Protein AF-A0A847V1L9-F1 (afdb_monomer)

Structure (mmCIF, N/CA/C/O backbone):
data_AF-A0A847V1L9-F1
#
_entry.id   AF-A0A847V1L9-F1
#
loop_
_atom_site.group_PDB
_atom_site.id
_atom_site.type_symbol
_atom_site.label_atom_id
_atom_site.label_alt_i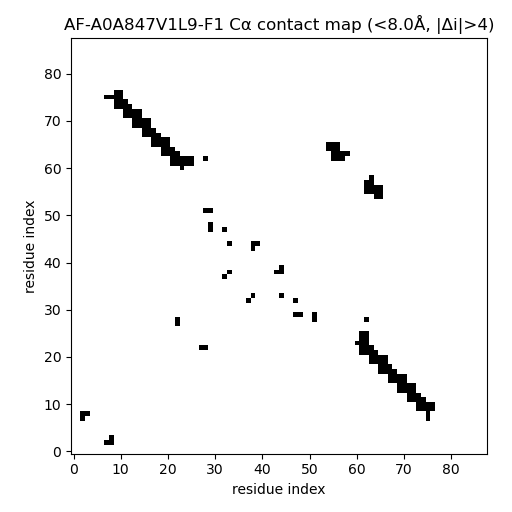d
_atom_site.label_comp_id
_atom_site.label_asym_id
_atom_site.label_entity_id
_atom_site.label_seq_id
_atom_site.pdbx_PDB_ins_code
_atom_site.Cartn_x
_atom_site.Cartn_y
_atom_site.Cartn_z
_atom_site.occupancy
_atom_site.B_iso_or_equiv
_atom_site.auth_seq_id
_atom_site.auth_comp_id
_atom_site.auth_asym_id
_atom_site.auth_atom_id
_atom_site.pdbx_PDB_model_num
ATOM 1 N N . ASN A 1 1 ? 4.859 9.426 -32.541 1.00 73.94 1 ASN A N 1
ATOM 2 C CA . ASN A 1 1 ? 5.937 9.981 -31.688 1.00 73.94 1 ASN A CA 1
ATOM 3 C C . ASN A 1 1 ? 7.161 10.179 -32.579 1.00 73.94 1 ASN A C 1
ATOM 5 O O . ASN A 1 1 ? 7.437 9.280 -33.364 1.00 73.94 1 ASN A O 1
ATOM 9 N N . VAL A 1 2 ? 7.839 11.327 -32.475 1.00 86.75 2 VAL A N 1
ATOM 10 C CA . VAL A 1 2 ? 9.031 11.706 -33.262 1.00 86.75 2 VAL A CA 1
ATOM 11 C C . VAL A 1 2 ? 10.142 10.643 -33.215 1.00 86.75 2 VAL A C 1
ATOM 13 O O . VAL A 1 2 ? 10.711 10.317 -34.252 1.00 86.75 2 VAL A O 1
ATOM 16 N N . LEU A 1 3 ? 10.394 10.022 -32.058 1.00 85.44 3 LEU A N 1
ATOM 17 C CA . LEU A 1 3 ? 11.417 8.971 -31.922 1.00 85.44 3 LEU A CA 1
ATOM 18 C C . LEU A 1 3 ? 11.087 7.729 -32.761 1.00 85.44 3 LEU A C 1
ATOM 20 O O . LEU A 1 3 ? 11.945 7.168 -33.435 1.00 85.44 3 LEU A O 1
ATOM 24 N N . TYR A 1 4 ? 9.808 7.355 -32.784 1.00 84.69 4 TYR A N 1
ATOM 25 C CA . TYR A 1 4 ? 9.320 6.201 -33.535 1.00 84.69 4 TYR A CA 1
ATOM 26 C C . TYR A 1 4 ? 9.433 6.427 -35.049 1.00 84.69 4 TYR A C 1
ATOM 28 O O . TYR A 1 4 ? 9.808 5.517 -35.780 1.00 84.69 4 TYR A O 1
ATOM 36 N N . SER A 1 5 ? 9.171 7.654 -35.526 1.00 90.88 5 SER A N 1
ATOM 37 C CA . SER A 1 5 ? 9.390 8.017 -36.937 1.00 90.88 5 SER A CA 1
ATOM 38 C C . SER A 1 5 ? 10.867 8.059 -37.334 1.00 90.88 5 SER A C 1
ATOM 40 O O . SER A 1 5 ? 11.170 7.948 -38.515 1.00 90.88 5 SER A O 1
ATOM 42 N N . MET A 1 6 ? 11.781 8.187 -36.368 1.00 90.19 6 MET A N 1
ATOM 43 C CA . MET A 1 6 ? 13.229 8.091 -36.586 1.00 90.19 6 MET A CA 1
ATOM 44 C C . MET A 1 6 ? 13.752 6.645 -36.495 1.00 90.19 6 MET A C 1
ATOM 46 O O . MET A 1 6 ? 14.957 6.434 -36.570 1.00 90.19 6 MET A O 1
ATOM 50 N N . GLY A 1 7 ? 12.874 5.648 -36.314 1.00 88.19 7 GLY A N 1
ATOM 51 C CA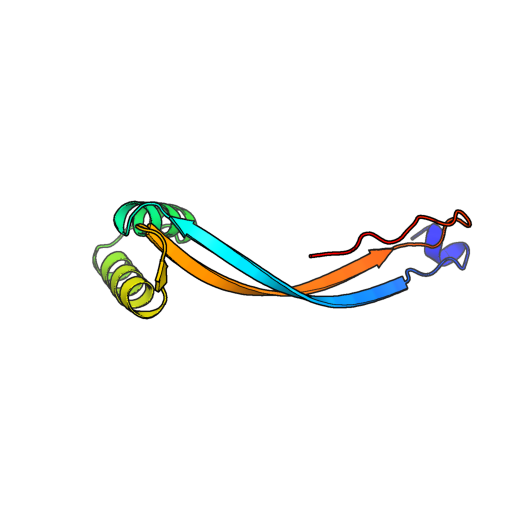 . GLY A 1 7 ? 13.264 4.243 -36.157 1.00 88.19 7 GLY A CA 1
ATOM 52 C C . GLY A 1 7 ? 13.865 3.905 -34.789 1.00 88.19 7 GLY A C 1
ATOM 53 O O . GLY A 1 7 ? 14.470 2.847 -34.636 1.00 88.19 7 GLY A O 1
ATOM 54 N N . ILE A 1 8 ? 13.712 4.784 -33.791 1.00 85.38 8 ILE A N 1
ATOM 55 C CA . ILE A 1 8 ? 14.226 4.572 -32.436 1.00 85.38 8 ILE A CA 1
ATOM 56 C C . ILE A 1 8 ? 13.098 4.026 -31.555 1.00 85.38 8 ILE A C 1
ATOM 58 O O . ILE A 1 8 ? 12.137 4.725 -31.211 1.00 85.38 8 ILE A O 1
ATOM 62 N N . TYR A 1 9 ? 13.227 2.758 -31.175 1.00 89.38 9 TYR A N 1
ATOM 63 C CA . TYR A 1 9 ? 12.234 2.030 -30.390 1.00 89.38 9 TYR A CA 1
ATOM 64 C C . TYR A 1 9 ? 12.660 1.932 -28.921 1.00 89.38 9 TYR A C 1
ATOM 66 O O . TYR A 1 9 ? 13.847 1.754 -28.645 1.00 89.38 9 TYR A O 1
ATOM 74 N N . PRO A 1 10 ? 11.719 2.030 -27.965 1.00 90.50 10 PRO A N 1
ATOM 75 C CA . PRO A 1 10 ? 12.049 1.823 -26.566 1.00 90.50 10 P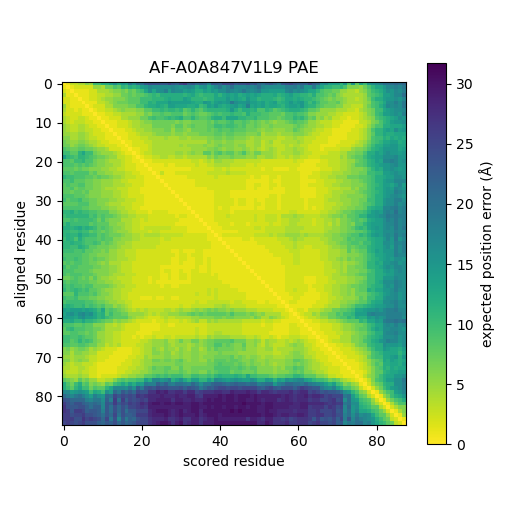RO A CA 1
ATOM 76 C C . PRO A 1 10 ? 12.393 0.359 -26.294 1.00 90.50 10 PRO A C 1
ATOM 78 O O . PRO A 1 10 ? 11.688 -0.552 -26.735 1.00 90.50 10 PRO A O 1
ATOM 81 N N . SER A 1 11 ? 13.403 0.146 -25.461 1.00 93.31 11 SER A N 1
ATOM 82 C CA . SER A 1 11 ? 13.535 -1.098 -24.712 1.00 93.31 11 SER A CA 1
ATOM 83 C C . SER A 1 11 ? 12.505 -1.117 -23.590 1.00 93.31 11 SER A C 1
ATOM 85 O O . SER A 1 11 ? 12.284 -0.109 -22.914 1.00 93.31 11 SER A O 1
ATOM 87 N N . VAL A 1 12 ? 11.870 -2.270 -23.383 1.00 93.06 12 VAL A N 1
ATOM 88 C CA . VAL A 1 12 ? 10.875 -2.460 -22.326 1.00 93.06 12 VAL A CA 1
ATOM 89 C C . VAL A 1 12 ? 11.217 -3.716 -21.545 1.00 93.06 12 VAL A C 1
ATOM 91 O O . VAL A 1 12 ? 11.370 -4.794 -22.115 1.00 93.06 12 VAL A O 1
ATOM 94 N N . ARG A 1 13 ? 11.289 -3.592 -20.220 1.00 95.62 13 ARG A N 1
ATOM 95 C CA . ARG A 1 13 ? 11.415 -4.735 -19.315 1.00 95.62 13 ARG A CA 1
ATOM 96 C C . ARG A 1 13 ? 10.401 -4.631 -18.197 1.00 95.62 13 ARG A C 1
ATOM 98 O O . ARG A 1 13 ? 10.339 -3.624 -17.495 1.00 95.62 13 ARG A O 1
ATOM 105 N N . THR A 1 14 ? 9.652 -5.706 -17.991 1.00 96.38 14 THR A N 1
ATOM 106 C CA . THR A 1 14 ? 8.779 -5.848 -16.827 1.00 96.38 14 THR A CA 1
ATOM 107 C C . THR A 1 14 ? 9.525 -6.498 -15.673 1.00 96.38 14 THR A C 1
ATOM 109 O O . THR A 1 14 ? 10.263 -7.465 -15.869 1.00 96.38 14 THR A O 1
ATOM 112 N N . PHE A 1 15 ? 9.305 -6.005 -14.461 1.00 94.94 15 PHE A N 1
ATOM 113 C CA . PHE A 1 15 ? 9.850 -6.584 -13.238 1.00 94.94 15 PHE A CA 1
ATOM 114 C C . PHE A 1 15 ? 8.855 -6.437 -12.087 1.00 94.94 15 PHE A C 1
ATOM 116 O O . PHE A 1 15 ? 7.960 -5.590 -12.113 1.00 94.94 15 PHE A O 1
ATOM 123 N N . ARG A 1 16 ? 8.987 -7.293 -11.071 1.00 95.94 16 ARG A N 1
ATOM 124 C CA . ARG A 1 16 ? 8.189 -7.190 -9.849 1.00 95.94 16 ARG A CA 1
ATOM 125 C C . ARG A 1 16 ? 8.925 -6.300 -8.857 1.00 95.94 16 ARG A C 1
ATOM 127 O O . ARG A 1 16 ? 9.977 -6.691 -8.367 1.00 95.94 16 ARG A O 1
ATOM 134 N N . LEU A 1 17 ? 8.333 -5.162 -8.516 1.00 94.25 17 LEU A N 1
ATOM 135 C CA . LEU A 1 17 ? 8.809 -4.303 -7.439 1.00 94.25 17 LEU A CA 1
ATOM 136 C C . LEU A 1 17 ? 8.089 -4.679 -6.143 1.00 94.25 17 LEU A C 1
ATOM 138 O O . LEU A 1 17 ? 6.874 -4.476 -6.016 1.00 94.25 17 LEU A O 1
ATOM 142 N N . ARG A 1 18 ? 8.841 -5.238 -5.194 1.00 93.81 18 ARG A N 1
ATOM 143 C CA . ARG A 1 18 ? 8.393 -5.423 -3.810 1.00 93.81 18 ARG A CA 1
ATOM 144 C C . ARG A 1 18 ? 8.668 -4.132 -3.048 1.00 93.81 18 ARG A C 1
ATOM 146 O O . ARG A 1 18 ? 9.742 -3.563 -3.178 1.00 93.81 18 ARG A O 1
ATOM 153 N N . HIS A 1 19 ? 7.691 -3.670 -2.291 1.00 89.81 19 HIS A N 1
ATOM 154 C CA . HIS A 1 19 ? 7.824 -2.517 -1.412 1.00 89.81 19 HIS A CA 1
ATOM 155 C C . HIS A 1 19 ? 7.001 -2.775 -0.155 1.00 89.81 19 HIS A C 1
ATOM 157 O O . HIS A 1 19 ? 6.092 -3.602 -0.164 1.00 89.81 19 HIS A O 1
ATOM 163 N N . SER A 1 20 ? 7.334 -2.100 0.934 1.00 91.62 20 SER A N 1
ATOM 164 C CA . SER A 1 20 ? 6.541 -2.160 2.155 1.00 91.62 20 SER A CA 1
ATOM 165 C C . SER A 1 20 ? 6.254 -0.744 2.609 1.00 91.62 20 SER A C 1
ATOM 167 O O . SER A 1 20 ? 7.167 0.084 2.669 1.00 91.62 20 SER A O 1
ATOM 169 N N . GLN A 1 21 ? 4.986 -0.459 2.881 1.00 93.44 21 GLN A N 1
ATOM 170 C CA . GLN A 1 21 ? 4.596 0.792 3.509 1.00 93.44 21 GLN A CA 1
ATOM 171 C C . GLN A 1 21 ? 4.664 0.607 5.021 1.00 93.44 21 GLN A C 1
ATOM 173 O O . GLN A 1 21 ? 4.094 -0.345 5.547 1.00 93.44 21 GLN A O 1
ATOM 178 N N . ARG A 1 22 ? 5.395 1.484 5.709 1.00 95.50 22 ARG A N 1
ATOM 179 C CA . ARG A 1 22 ? 5.613 1.384 7.155 1.00 95.50 22 ARG A CA 1
ATOM 180 C C . ARG A 1 22 ? 4.786 2.425 7.889 1.00 95.50 22 ARG A C 1
ATOM 182 O O . ARG A 1 22 ? 4.669 3.551 7.413 1.00 95.50 22 ARG A O 1
ATOM 189 N N . PHE A 1 23 ? 4.289 2.030 9.050 1.00 96.88 23 PHE A N 1
ATOM 190 C CA . PHE A 1 23 ? 3.532 2.852 9.982 1.00 96.88 23 PHE A CA 1
ATOM 191 C C . PHE A 1 23 ? 4.095 2.627 11.387 1.00 96.88 23 PHE A C 1
ATOM 193 O O . PHE A 1 23 ? 4.492 1.509 11.729 1.00 96.88 23 PHE A O 1
ATOM 200 N N . ALA A 1 24 ? 4.165 3.678 12.192 1.00 97.12 24 ALA A N 1
ATOM 201 C CA . ALA A 1 24 ? 4.579 3.608 13.585 1.00 97.12 24 ALA A CA 1
ATOM 202 C C . ALA A 1 24 ? 3.567 2.815 14.422 1.00 97.12 24 ALA A C 1
ATOM 204 O O . ALA A 1 24 ? 3.966 2.021 15.268 1.00 97.12 24 ALA A O 1
ATOM 205 N N . ASP A 1 25 ? 2.272 2.977 14.147 1.00 97.19 25 ASP A N 1
ATOM 206 C CA . ASP A 1 25 ? 1.199 2.255 14.824 1.00 97.19 25 ASP A CA 1
ATOM 207 C C . ASP A 1 25 ? -0.010 1.997 13.903 1.00 97.19 25 ASP A C 1
ATOM 209 O O . ASP A 1 25 ? -0.047 2.380 12.729 1.00 97.19 25 ASP A O 1
ATOM 213 N N . PHE A 1 26 ? -1.000 1.284 14.439 1.00 97.12 26 PHE A N 1
ATOM 214 C CA . PHE A 1 26 ? -2.205 0.919 13.703 1.00 97.12 26 PHE A CA 1
ATOM 215 C C . PHE A 1 26 ? -3.089 2.134 13.371 1.00 97.12 26 PHE A C 1
ATOM 217 O O . PHE A 1 26 ? -3.733 2.161 12.321 1.00 97.12 26 PHE A O 1
ATOM 224 N N . GLU A 1 27 ? -3.136 3.144 14.242 1.00 97.50 27 GLU A N 1
ATOM 225 C CA . GLU A 1 27 ? -3.967 4.331 14.026 1.00 97.50 27 GLU A CA 1
ATOM 226 C C . GLU A 1 27 ? -3.376 5.235 12.941 1.00 97.50 27 GLU A C 1
ATOM 228 O O . GLU A 1 27 ? -4.129 5.812 12.155 1.00 97.50 27 GLU A O 1
ATOM 233 N N . GLU A 1 28 ? -2.050 5.289 12.808 1.00 97.75 28 GLU A N 1
ATOM 234 C CA . GLU A 1 28 ? -1.385 5.937 11.678 1.00 97.75 28 GLU A CA 1
ATOM 235 C C . GLU A 1 28 ? -1.749 5.250 10.353 1.00 97.75 28 GLU A C 1
ATOM 237 O O . GLU A 1 28 ? -2.120 5.924 9.385 1.00 9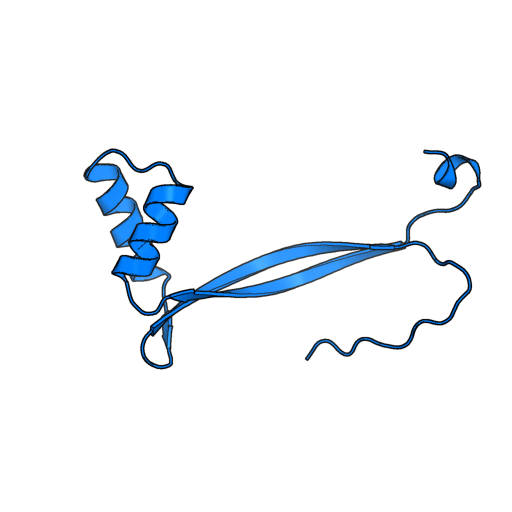7.75 28 GLU A O 1
ATOM 242 N N . ALA A 1 29 ? -1.727 3.912 10.314 1.00 96.94 29 ALA A N 1
ATOM 243 C CA . ALA A 1 29 ? -2.183 3.159 9.146 1.00 96.94 29 ALA A CA 1
ATOM 244 C C . ALA A 1 29 ? -3.658 3.467 8.831 1.00 96.94 29 ALA A C 1
ATOM 246 O O . ALA A 1 29 ? -4.010 3.778 7.690 1.00 96.94 29 ALA A O 1
ATOM 247 N N . MET A 1 30 ? -4.526 3.461 9.845 1.00 97.50 30 MET A N 1
ATOM 248 C CA . MET A 1 30 ? -5.943 3.785 9.684 1.00 97.50 30 MET A CA 1
ATOM 249 C C . MET A 1 30 ? -6.154 5.219 9.171 1.00 97.50 30 MET A C 1
ATOM 251 O O . MET A 1 30 ? -6.987 5.442 8.292 1.00 97.50 30 MET A O 1
ATOM 255 N N . ALA A 1 31 ? -5.390 6.197 9.663 1.00 97.19 31 ALA A N 1
ATOM 256 C CA . ALA A 1 31 ? -5.451 7.583 9.204 1.00 97.19 31 ALA A CA 1
ATOM 257 C C . ALA A 1 31 ? -5.027 7.724 7.733 1.00 97.19 31 ALA A C 1
ATOM 259 O O . ALA A 1 31 ? -5.696 8.425 6.965 1.00 97.19 31 ALA A O 1
ATOM 260 N N . HIS A 1 32 ? -3.971 7.013 7.321 1.00 96.31 32 HIS A N 1
ATOM 261 C CA . HIS A 1 32 ? -3.522 6.971 5.930 1.00 96.31 32 HIS A CA 1
ATOM 262 C C . HIS A 1 32 ? -4.638 6.484 4.993 1.00 96.31 32 HIS A C 1
ATOM 264 O O . HIS A 1 32 ? -5.004 7.172 4.034 1.00 96.31 32 HIS A O 1
ATOM 270 N N . PHE A 1 33 ? -5.238 5.333 5.310 1.00 95.94 33 PHE A N 1
ATOM 271 C CA . PHE A 1 33 ? -6.272 4.725 4.470 1.00 95.94 33 PHE A CA 1
ATOM 272 C C . PHE A 1 33 ? -7.626 5.429 4.559 1.00 95.94 33 PHE A C 1
ATOM 274 O O . PHE A 1 33 ? -8.368 5.443 3.577 1.00 95.94 33 PHE A O 1
ATOM 281 N N . ARG A 1 34 ? -7.938 6.093 5.678 1.00 96.44 34 ARG A N 1
ATOM 282 C CA . ARG A 1 34 ? -9.124 6.954 5.792 1.00 96.44 34 ARG A CA 1
ATOM 283 C C . ARG A 1 34 ? -9.108 8.059 4.738 1.00 96.44 34 ARG A C 1
ATOM 285 O O . ARG A 1 34 ? -10.119 8.262 4.068 1.00 96.44 34 ARG A O 1
ATOM 292 N N . SER A 1 35 ? -7.965 8.728 4.572 1.00 94.38 35 SER A N 1
ATOM 293 C CA . SER A 1 35 ? -7.774 9.753 3.540 1.00 94.38 35 SER A CA 1
ATOM 294 C C . SER A 1 35 ? -7.822 9.149 2.134 1.00 94.38 35 SER A C 1
ATOM 296 O O . SER A 1 35 ? -8.577 9.610 1.281 1.00 94.38 35 SER A O 1
ATOM 298 N N . GLN A 1 36 ? -7.075 8.064 1.908 1.00 95.31 36 GLN A N 1
ATOM 299 C CA . GLN A 1 36 ? -6.947 7.450 0.585 1.00 95.31 36 GLN A CA 1
ATOM 300 C C . GLN A 1 36 ? -8.267 6.884 0.039 1.00 95.31 36 GLN A C 1
ATOM 302 O O . GLN A 1 36 ? -8.520 6.977 -1.161 1.00 95.31 36 GLN A O 1
ATOM 307 N N . TYR A 1 37 ? -9.104 6.305 0.902 1.00 96.31 37 TYR A N 1
ATOM 308 C CA . TYR A 1 37 ? -10.382 5.702 0.516 1.00 96.31 37 TYR A CA 1
ATOM 309 C C . TYR A 1 37 ? -11.589 6.617 0.733 1.00 96.31 37 TYR A C 1
ATOM 311 O O . TYR A 1 37 ? -12.715 6.174 0.516 1.00 96.31 37 TYR A O 1
ATOM 319 N N . ALA A 1 38 ? -11.373 7.872 1.147 1.00 96.69 38 ALA A N 1
ATOM 320 C CA . ALA A 1 38 ? -12.441 8.825 1.454 1.00 96.69 38 ALA A CA 1
ATOM 321 C C . ALA A 1 38 ? -13.525 8.217 2.371 1.00 96.69 38 ALA A C 1
ATOM 323 O O . ALA A 1 38 ? -14.725 8.294 2.099 1.00 96.69 38 ALA A O 1
ATOM 324 N N . ILE A 1 39 ? -13.087 7.571 3.455 1.00 97.06 39 ILE A N 1
ATOM 325 C CA . ILE A 1 39 ? -13.975 6.902 4.413 1.00 97.06 39 ILE A CA 1
ATOM 326 C C . ILE A 1 39 ? -14.806 7.960 5.144 1.00 97.06 39 ILE A C 1
ATOM 328 O O . ILE A 1 39 ? -14.256 8.861 5.777 1.00 97.06 39 ILE A O 1
ATOM 332 N N . THR A 1 40 ? -16.131 7.829 5.086 1.00 96.50 40 THR A N 1
ATOM 333 C CA . THR A 1 40 ? -17.083 8.792 5.677 1.00 96.50 40 THR A CA 1
ATOM 334 C C . THR A 1 40 ? -18.058 8.159 6.666 1.00 96.50 40 THR A C 1
ATOM 336 O O . THR A 1 40 ? -18.769 8.876 7.365 1.00 96.50 40 THR A O 1
ATOM 339 N N . THR A 1 41 ? -18.090 6.827 6.761 1.00 98.00 41 THR A N 1
ATOM 340 C CA . THR A 1 41 ? -19.027 6.091 7.621 1.00 98.00 41 THR A CA 1
ATOM 341 C C . THR A 1 41 ? -18.303 5.119 8.550 1.00 98.00 41 THR A C 1
ATOM 343 O O . THR A 1 41 ? -17.215 4.631 8.238 1.00 98.00 41 THR A O 1
ATOM 346 N N . LEU A 1 42 ? -18.941 4.800 9.680 1.00 97.69 42 LEU A N 1
ATOM 347 C CA . LEU A 1 42 ? -18.425 3.822 10.644 1.00 97.69 42 LEU A CA 1
ATOM 348 C C . LEU A 1 42 ? -18.346 2.406 10.059 1.00 97.69 42 LEU A C 1
ATOM 350 O O . LEU A 1 42 ? -17.445 1.650 10.402 1.00 97.69 42 LEU A O 1
ATOM 354 N N . GLU A 1 43 ? -19.262 2.051 9.157 1.00 98.19 43 GLU A N 1
ATOM 355 C CA . GLU A 1 43 ? -19.253 0.752 8.478 1.00 98.19 43 GLU A CA 1
ATOM 356 C C . GLU A 1 43 ? -18.027 0.604 7.565 1.00 98.19 43 GLU A C 1
ATOM 358 O O . GLU A 1 43 ? -17.305 -0.387 7.648 1.00 98.19 43 GLU A O 1
ATOM 363 N N . GLN A 1 44 ? -17.731 1.624 6.752 1.00 98.12 44 GLN A N 1
ATOM 364 C CA . GLN A 1 44 ? -16.527 1.649 5.914 1.00 98.12 44 GLN A CA 1
ATOM 365 C C . GLN A 1 44 ? -15.247 1.590 6.756 1.00 98.12 44 GLN A C 1
ATOM 367 O O . GLN A 1 44 ? -14.306 0.879 6.405 1.00 98.12 44 GLN A O 1
ATOM 372 N N . GLU A 1 45 ? -15.209 2.316 7.875 1.00 97.94 45 GLU A N 1
ATOM 373 C CA . GLU A 1 45 ? -14.081 2.266 8.802 1.00 97.94 45 GLU A CA 1
ATOM 374 C C . GLU A 1 45 ? -13.890 0.869 9.399 1.00 97.94 45 GLU A C 1
ATOM 376 O O . GLU A 1 45 ? -12.763 0.379 9.429 1.00 97.9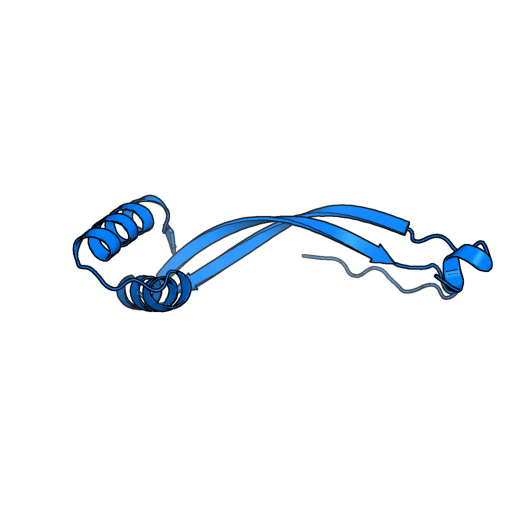4 45 GLU A O 1
ATOM 381 N N . ALA A 1 46 ? -14.970 0.208 9.825 1.00 98.25 46 ALA A N 1
ATOM 382 C CA . ALA A 1 46 ? -14.908 -1.139 10.382 1.00 98.25 46 ALA A CA 1
ATOM 383 C C . ALA A 1 46 ? -14.348 -2.152 9.372 1.00 98.25 46 ALA A C 1
ATOM 385 O O . ALA A 1 46 ? -13.472 -2.940 9.728 1.00 98.25 46 ALA A O 1
ATOM 386 N N . ILE A 1 47 ? -14.779 -2.079 8.107 1.00 98.19 47 ILE A N 1
ATOM 387 C CA . ILE A 1 47 ? -14.28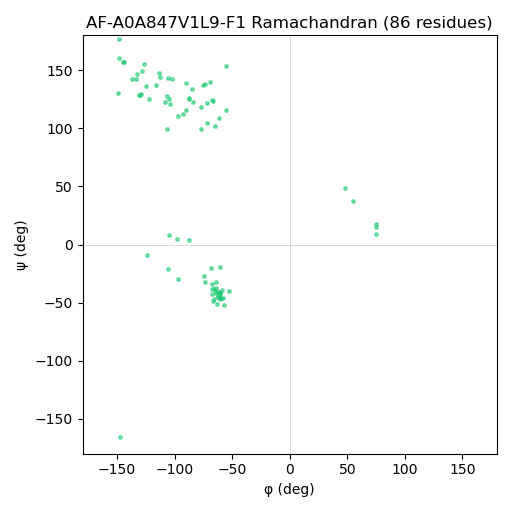0 -2.942 7.024 1.00 98.19 47 ILE A CA 1
ATOM 388 C C . ILE A 1 47 ? -12.773 -2.749 6.818 1.00 98.19 47 ILE A C 1
ATOM 390 O O . ILE A 1 47 ? -12.020 -3.721 6.728 1.00 98.19 47 ILE A O 1
ATOM 394 N N . VAL A 1 48 ? -12.312 -1.496 6.750 1.00 97.88 48 VAL A N 1
ATOM 395 C CA . VAL A 1 48 ? -10.887 -1.199 6.546 1.00 97.88 48 VAL A CA 1
ATOM 396 C C . VAL A 1 48 ? -10.068 -1.616 7.762 1.00 97.88 48 VAL A C 1
ATOM 398 O O . VAL A 1 48 ? -9.025 -2.245 7.599 1.00 97.88 48 VAL A O 1
ATOM 401 N N . ARG A 1 49 ? -10.554 -1.354 8.977 1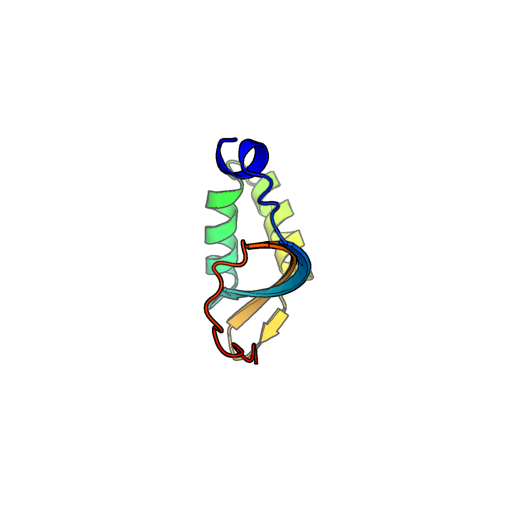.00 98.12 49 ARG A N 1
ATOM 402 C CA . ARG A 1 49 ? -9.899 -1.768 10.221 1.00 98.12 49 ARG A CA 1
ATOM 403 C C . ARG A 1 49 ? -9.763 -3.291 10.308 1.00 98.12 49 ARG A C 1
ATOM 405 O O . ARG A 1 49 ? -8.676 -3.786 10.596 1.00 98.12 49 ARG A O 1
ATOM 412 N N . GLU A 1 50 ? -10.820 -4.041 10.000 1.00 98.31 50 GLU A N 1
ATOM 413 C CA . GLU A 1 50 ? -10.777 -5.508 9.939 1.00 98.31 50 GLU A CA 1
ATOM 414 C C . GLU A 1 50 ? -9.779 -6.001 8.880 1.00 98.31 50 GLU A C 1
ATOM 416 O O . GLU A 1 50 ? -9.027 -6.952 9.104 1.00 98.31 50 GLU A O 1
ATOM 421 N N . HIS A 1 51 ? -9.755 -5.361 7.710 1.00 97.31 51 HIS A N 1
ATOM 422 C CA . HIS A 1 51 ? -8.810 -5.711 6.660 1.00 97.31 51 HIS A CA 1
ATOM 423 C C . HIS A 1 51 ? -7.361 -5.475 7.101 1.00 97.31 51 HIS A C 1
ATOM 425 O O . HIS A 1 51 ? -6.557 -6.404 7.033 1.00 97.31 51 HIS A O 1
ATOM 431 N N . LEU A 1 52 ? -7.045 -4.281 7.612 1.00 96.75 52 LEU A N 1
ATOM 432 C CA . LEU A 1 52 ? -5.712 -3.919 8.099 1.00 96.75 52 LEU A CA 1
ATOM 433 C C . LEU A 1 52 ? -5.239 -4.845 9.219 1.00 96.75 52 LEU A C 1
ATOM 435 O O . LEU A 1 52 ? -4.088 -5.271 9.195 1.00 96.75 52 LEU A O 1
ATOM 439 N N . GLY A 1 53 ? -6.133 -5.243 10.130 1.00 97.19 53 GLY A N 1
ATOM 440 C CA . GLY A 1 53 ? -5.823 -6.212 11.184 1.00 97.19 53 GLY A CA 1
ATOM 441 C C . GLY A 1 53 ? -5.395 -7.592 10.668 1.00 97.19 53 GLY A C 1
ATOM 442 O O . GLY A 1 53 ? -4.759 -8.342 11.401 1.00 97.19 53 GLY A O 1
ATOM 443 N N . ARG A 1 54 ? -5.711 -7.933 9.411 1.00 97.25 54 ARG A N 1
ATOM 444 C CA . ARG A 1 54 ? -5.287 -9.189 8.771 1.00 97.25 54 ARG A CA 1
ATOM 445 C C . ARG A 1 54 ? -4.037 -9.051 7.908 1.00 97.25 54 ARG A C 1
ATOM 447 O O . ARG A 1 54 ? -3.345 -10.047 7.719 1.00 97.25 54 ARG A O 1
ATOM 454 N N . VAL A 1 55 ? -3.792 -7.878 7.321 1.00 96.00 55 VAL A N 1
ATOM 455 C CA . VAL A 1 55 ? -2.736 -7.699 6.304 1.00 96.00 55 VAL A CA 1
ATOM 456 C C . VAL A 1 55 ? -1.497 -6.966 6.804 1.00 96.00 55 VAL A C 1
ATOM 458 O O . VAL A 1 55 ? -0.442 -7.099 6.185 1.00 96.00 55 VAL A O 1
ATOM 461 N N . LEU A 1 56 ? -1.603 -6.197 7.891 1.00 96.94 56 LEU A N 1
ATOM 462 C CA . LEU A 1 56 ? -0.444 -5.561 8.504 1.00 96.94 56 LEU A CA 1
ATOM 463 C C . LEU A 1 56 ? 0.379 -6.592 9.275 1.00 96.94 56 LEU A C 1
ATOM 465 O O . LEU A 1 56 ? -0.160 -7.419 10.009 1.00 96.94 56 LEU A O 1
ATOM 469 N N . VAL A 1 57 ? 1.695 -6.509 9.123 1.00 96.88 57 VAL A N 1
ATOM 470 C CA . VAL A 1 57 ? 2.659 -7.335 9.849 1.00 96.88 57 VAL A CA 1
ATOM 471 C C . VAL A 1 57 ? 3.344 -6.462 10.893 1.00 96.88 57 VAL A C 1
ATOM 473 O O . VAL A 1 57 ? 3.844 -5.386 10.568 1.00 96.88 57 VAL A O 1
ATOM 476 N N . GLU A 1 58 ? 3.353 -6.904 12.148 1.00 95.88 58 GLU A N 1
ATOM 477 C CA . GLU A 1 58 ? 4.073 -6.218 13.221 1.00 95.88 58 GLU A CA 1
ATOM 478 C C . GLU A 1 58 ? 5.574 -6.519 13.117 1.00 95.88 58 GLU A C 1
ATOM 480 O O . GLU A 1 58 ? 6.002 -7.671 13.198 1.00 95.88 58 GLU A O 1
ATOM 485 N N . GLU A 1 59 ? 6.389 -5.485 12.908 1.00 93.75 59 GLU A N 1
ATOM 486 C CA . GLU A 1 59 ? 7.828 -5.618 12.688 1.00 93.75 59 GLU A CA 1
ATOM 487 C C . GLU A 1 59 ? 8.578 -4.395 13.229 1.00 93.75 59 GLU A C 1
ATOM 489 O O . GLU A 1 59 ? 8.283 -3.251 12.880 1.00 93.75 59 GLU A O 1
ATOM 494 N N . ASN A 1 60 ? 9.633 -4.629 14.016 1.00 90.44 60 ASN A N 1
ATOM 495 C CA . ASN A 1 60 ? 10.506 -3.580 14.568 1.00 90.44 60 ASN A CA 1
ATOM 496 C C . ASN A 1 60 ? 9.759 -2.492 15.369 1.00 90.44 60 ASN A C 1
ATOM 498 O O . ASN A 1 60 ? 10.110 -1.317 15.279 1.00 90.44 60 ASN A O 1
ATOM 502 N N . GLY A 1 61 ? 8.730 -2.875 16.130 1.00 92.31 61 GLY A N 1
ATOM 503 C CA . GLY A 1 61 ? 7.962 -1.944 16.963 1.00 92.31 61 GLY A CA 1
ATOM 504 C C . GLY A 1 61 ? 6.992 -1.045 16.192 1.00 92.31 61 GLY A C 1
ATOM 505 O O . GLY A 1 61 ? 6.576 -0.027 16.730 1.00 92.31 61 GLY A O 1
ATOM 506 N N . GLY A 1 62 ? 6.649 -1.405 14.953 1.00 95.69 62 GLY A N 1
ATOM 507 C CA . GLY A 1 62 ? 5.590 -0.767 14.174 1.00 95.69 62 GLY A CA 1
ATOM 508 C C . GLY A 1 62 ? 4.906 -1.767 13.247 1.00 95.69 62 GLY A C 1
ATOM 509 O O . GLY A 1 62 ? 5.096 -2.977 13.373 1.00 95.69 62 GLY A O 1
ATOM 510 N N . PHE A 1 63 ? 4.137 -1.261 12.288 1.00 97.44 63 PHE A N 1
ATOM 511 C CA . PHE A 1 63 ? 3.423 -2.074 11.307 1.00 97.44 63 PHE A CA 1
ATOM 512 C C . PHE A 1 63 ? 3.982 -1.880 9.901 1.00 97.44 63 PHE A C 1
ATOM 514 O O . PHE A 1 63 ? 4.377 -0.782 9.501 1.00 97.44 63 PHE A O 1
ATOM 521 N N . SER A 1 64 ? 3.995 -2.958 9.126 1.00 96.81 64 SER A N 1
ATOM 522 C CA . SER A 1 64 ? 4.384 -2.953 7.723 1.00 96.81 64 SER A CA 1
ATOM 523 C C . SER A 1 64 ? 3.259 -3.547 6.870 1.00 96.81 64 SER A C 1
ATOM 525 O O . SER A 1 64 ? 2.626 -4.529 7.255 1.00 96.81 64 SER A O 1
ATOM 527 N N . LEU A 1 65 ? 2.963 -2.918 5.730 1.00 96.00 65 LEU A N 1
ATOM 528 C CA . LEU A 1 65 ? 2.050 -3.432 4.711 1.00 96.00 65 LEU A CA 1
ATOM 529 C C . LEU A 1 65 ? 2.877 -3.904 3.509 1.00 96.00 65 LEU A C 1
ATOM 531 O O . LEU A 1 65 ? 3.284 -3.075 2.684 1.00 96.00 65 LEU A O 1
ATOM 535 N N . PRO A 1 66 ? 3.139 -5.217 3.379 1.00 94.19 66 PRO A N 1
ATOM 536 C CA . PRO A 1 66 ? 3.856 -5.754 2.236 1.00 94.19 66 PRO A CA 1
ATOM 537 C C . PRO A 1 66 ? 3.030 -5.589 0.960 1.00 94.19 66 PRO A C 1
ATOM 539 O O . PRO A 1 66 ? 1.917 -6.099 0.842 1.00 94.19 66 PRO A O 1
ATOM 542 N N . ALA A 1 67 ? 3.603 -4.924 -0.035 1.00 89.56 67 ALA A N 1
ATOM 543 C CA . ALA A 1 67 ? 2.975 -4.702 -1.324 1.00 89.56 67 ALA A CA 1
ATOM 544 C C . ALA A 1 67 ? 3.903 -5.130 -2.467 1.00 89.56 67 ALA A C 1
ATOM 546 O O . ALA A 1 67 ? 5.135 -5.075 -2.403 1.00 89.56 67 ALA A O 1
ATOM 547 N N . SER A 1 68 ? 3.309 -5.573 -3.574 1.00 92.44 68 SER A N 1
ATOM 548 C CA . SER A 1 68 ? 4.066 -5.823 -4.797 1.00 92.44 68 SER A CA 1
ATOM 549 C C . SER A 1 68 ? 3.315 -5.309 -6.008 1.00 92.44 68 SER A C 1
ATOM 551 O O . SER A 1 68 ? 2.095 -5.398 -6.084 1.00 92.44 68 SER A O 1
ATOM 553 N N . SER A 1 69 ? 4.064 -4.763 -6.956 1.00 92.81 69 SER A N 1
ATOM 554 C CA . SER A 1 69 ? 3.525 -4.264 -8.218 1.00 92.81 69 SER A CA 1
ATOM 555 C C . SER A 1 69 ? 4.369 -4.788 -9.369 1.00 92.81 69 SER A C 1
ATOM 557 O O . SER A 1 69 ? 5.580 -4.969 -9.223 1.00 92.81 69 SER A O 1
ATOM 559 N N . ILE A 1 70 ? 3.739 -5.048 -10.511 1.00 95.56 70 ILE A N 1
ATOM 560 C CA . ILE A 1 70 ? 4.471 -5.250 -11.760 1.00 95.56 70 ILE A CA 1
ATOM 561 C C . ILE A 1 70 ? 4.744 -3.868 -12.343 1.00 95.56 70 ILE A C 1
ATOM 563 O O . ILE A 1 70 ? 3.824 -3.079 -12.548 1.00 95.56 70 ILE A O 1
ATOM 567 N N . ARG A 1 71 ? 6.019 -3.563 -12.564 1.00 95.56 71 ARG A N 1
ATOM 568 C CA . ARG A 1 71 ? 6.490 -2.299 -13.126 1.00 95.56 71 ARG A CA 1
ATOM 569 C C . ARG A 1 71 ? 7.105 -2.561 -14.491 1.00 95.56 71 ARG A C 1
ATOM 571 O O . ARG A 1 71 ? 7.687 -3.620 -14.718 1.00 95.56 71 ARG A O 1
ATOM 578 N N . ALA A 1 72 ? 6.978 -1.591 -15.387 1.00 95.25 72 ALA A N 1
ATOM 579 C CA . ALA A 1 72 ? 7.682 -1.575 -16.660 1.00 95.25 72 ALA A CA 1
ATOM 580 C C . ALA A 1 72 ? 8.769 -0.500 -16.599 1.00 95.25 72 ALA A C 1
ATOM 582 O O . ALA A 1 72 ? 8.470 0.667 -16.350 1.00 95.25 72 ALA A O 1
ATOM 583 N N . LYS A 1 73 ? 10.024 -0.894 -16.823 1.00 94.25 73 LYS A N 1
ATOM 584 C CA . LYS A 1 73 ? 11.114 0.030 -17.135 1.00 94.25 73 LYS A CA 1
ATOM 585 C C . LYS A 1 73 ? 11.105 0.231 -18.646 1.00 94.25 73 LYS A C 1
ATOM 587 O O . LYS A 1 73 ? 11.131 -0.752 -19.387 1.00 94.25 73 LYS A O 1
ATOM 592 N N . ILE A 1 74 ? 11.038 1.486 -19.078 1.00 93.62 74 ILE A N 1
ATOM 593 C CA . ILE A 1 74 ? 11.069 1.892 -20.484 1.00 93.62 74 ILE A CA 1
ATOM 594 C C . ILE A 1 74 ? 12.250 2.842 -20.639 1.00 93.62 74 ILE A C 1
ATOM 596 O O . ILE A 1 74 ? 12.348 3.811 -19.888 1.00 93.62 74 ILE A O 1
ATOM 600 N N . TRP A 1 75 ? 13.157 2.547 -21.563 1.00 92.31 75 TRP A N 1
ATOM 601 C CA . TRP A 1 75 ? 14.334 3.375 -21.818 1.00 92.31 75 TRP A CA 1
ATOM 602 C C . TRP A 1 75 ? 14.739 3.306 -23.290 1.00 92.31 75 TRP A C 1
ATOM 604 O O . TRP A 1 75 ? 14.348 2.387 -24.011 1.00 92.31 75 TRP A O 1
ATOM 614 N N . TRP A 1 76 ? 15.517 4.291 -23.730 1.00 89.50 76 TRP A N 1
ATOM 615 C CA . TRP A 1 76 ? 16.096 4.359 -25.069 1.00 89.50 76 TRP A CA 1
ATOM 616 C C . TRP A 1 76 ? 17.611 4.293 -24.939 1.00 89.50 76 TRP A C 1
ATOM 618 O O . TRP A 1 76 ? 18.173 4.926 -24.049 1.00 89.50 76 TRP A O 1
ATOM 628 N N . ASP A 1 77 ? 18.248 3.518 -25.809 1.00 81.00 77 ASP A N 1
ATOM 629 C CA . ASP A 1 77 ? 19.701 3.503 -25.925 1.00 81.00 77 ASP A CA 1
ATOM 630 C C . ASP A 1 77 ? 20.155 4.811 -26.590 1.00 81.00 77 ASP A C 1
ATOM 632 O O . ASP A 1 77 ? 19.689 5.159 -27.678 1.00 81.00 77 ASP A O 1
ATOM 636 N N . ASN A 1 78 ? 21.000 5.570 -25.900 1.00 72.94 78 ASN A N 1
ATOM 637 C CA . ASN A 1 78 ? 21.562 6.836 -26.365 1.00 72.94 78 ASN A CA 1
ATOM 638 C C . ASN A 1 78 ? 23.035 6.698 -26.797 1.00 72.94 78 ASN A C 1
ATOM 640 O O . ASN A 1 78 ? 23.673 7.711 -27.082 1.00 72.94 78 ASN A O 1
ATOM 644 N N . GLY A 1 79 ? 23.574 5.474 -26.859 1.00 67.12 79 GLY A N 1
ATOM 645 C CA . GLY A 1 79 ? 24.957 5.210 -27.255 1.00 67.12 79 GLY A CA 1
ATOM 646 C C . GLY A 1 79 ? 26.009 5.558 -26.196 1.00 67.12 79 GLY A C 1
ATOM 647 O O . GLY A 1 79 ? 27.197 5.517 -26.507 1.00 67.12 79 GLY A O 1
ATOM 648 N N . SER A 1 80 ? 25.609 5.890 -24.963 1.00 61.88 80 SER A N 1
ATOM 649 C CA . SER A 1 80 ? 26.518 5.985 -23.814 1.00 61.88 80 SER A CA 1
ATOM 650 C C . SER A 1 80 ? 26.328 4.780 -22.894 1.00 61.88 80 SER A C 1
ATOM 652 O O . SER A 1 80 ? 25.210 4.518 -22.454 1.00 61.88 80 SER A O 1
ATOM 654 N N . GLU A 1 81 ? 27.410 4.057 -22.592 1.00 54.09 81 GLU A N 1
ATOM 655 C CA . GLU A 1 81 ? 27.432 3.050 -21.525 1.00 54.09 81 GLU A CA 1
ATOM 656 C C . GLU A 1 81 ? 27.146 3.737 -20.180 1.00 54.09 81 GLU A C 1
ATOM 658 O O . GLU A 1 81 ? 27.983 4.482 -19.674 1.00 54.09 81 GLU A O 1
ATOM 663 N N . GLU A 1 82 ? 25.968 3.501 -19.597 1.00 57.94 82 GLU A N 1
ATOM 664 C CA . GLU A 1 82 ? 25.720 3.790 -18.183 1.00 57.94 82 GLU A CA 1
ATOM 665 C C . GLU A 1 82 ? 25.722 2.491 -17.371 1.00 57.94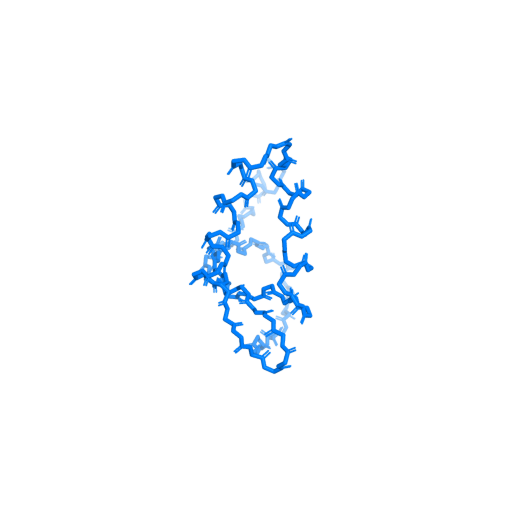 82 GLU A C 1
ATOM 667 O O . GLU A 1 82 ? 24.950 1.557 -17.615 1.00 57.94 82 GLU A O 1
ATOM 672 N N . ASP A 1 83 ? 26.649 2.485 -16.413 1.00 53.16 83 ASP A N 1
ATOM 673 C CA . ASP A 1 83 ? 27.008 1.436 -15.472 1.00 53.16 83 ASP A CA 1
ATOM 674 C C . ASP A 1 83 ? 25.838 0.909 -14.636 1.00 53.16 83 ASP A C 1
ATOM 676 O O . ASP A 1 83 ? 24.853 1.587 -14.329 1.00 53.16 83 ASP A O 1
ATOM 680 N N . GLY A 1 84 ? 25.999 -0.344 -14.213 1.00 54.09 84 GLY A N 1
ATOM 681 C CA . GLY A 1 84 ? 25.039 -1.084 -13.414 1.00 54.09 84 GLY A CA 1
ATOM 682 C C . GLY A 1 84 ? 24.646 -0.374 -12.119 1.00 54.09 84 GLY A C 1
ATOM 683 O O . GLY A 1 84 ? 25.420 -0.285 -11.169 1.00 54.09 84 GLY A O 1
ATOM 684 N N . LEU A 1 85 ? 23.372 -0.004 -12.021 1.00 45.69 85 LEU A N 1
ATOM 685 C CA . LEU A 1 85 ? 22.715 0.142 -10.730 1.00 45.69 85 LEU A CA 1
ATOM 686 C C . LEU A 1 85 ? 22.382 -1.258 -10.207 1.00 45.69 85 LEU A C 1
ATOM 688 O O . LEU A 1 85 ? 21.417 -1.897 -10.628 1.00 45.69 85 LEU A O 1
ATOM 692 N N . VAL 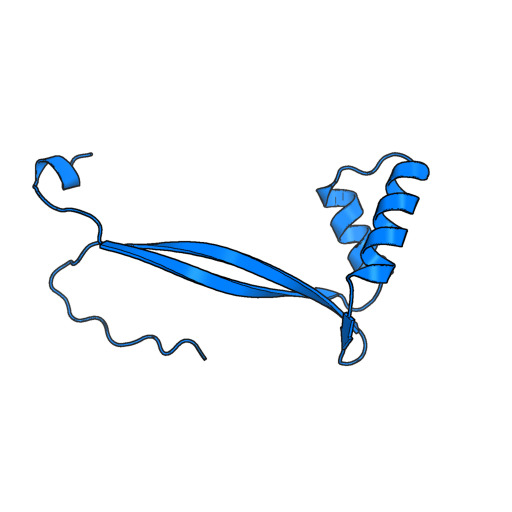A 1 86 ? 23.233 -1.741 -9.303 1.00 45.16 86 VAL A N 1
ATOM 693 C CA . VAL A 1 86 ? 22.948 -2.883 -8.433 1.00 45.16 86 VAL A CA 1
ATOM 694 C C . VAL A 1 86 ? 21.794 -2.479 -7.515 1.00 45.16 86 VAL A C 1
ATOM 696 O O . VAL A 1 86 ? 21.994 -1.755 -6.542 1.00 45.16 86 VAL A O 1
ATOM 699 N N . GLU A 1 87 ? 20.582 -2.934 -7.822 1.00 40.59 87 GLU A N 1
ATOM 700 C CA . GLU A 1 87 ? 19.473 -2.906 -6.866 1.00 40.59 87 GLU A CA 1
ATOM 701 C C . GLU A 1 87 ? 19.757 -3.976 -5.793 1.00 40.59 87 GLU A C 1
ATOM 703 O O . GLU A 1 87 ? 19.686 -5.175 -6.074 1.00 40.59 87 GLU A O 1
ATOM 708 N N . ARG A 1 88 ? 20.172 -3.539 -4.594 1.00 38.41 88 ARG A N 1
ATOM 709 C CA . ARG A 1 88 ? 20.157 -4.358 -3.370 1.00 38.41 88 ARG A CA 1
ATOM 710 C C . ARG A 1 88 ? 18.770 -4.350 -2.745 1.00 38.41 88 ARG A C 1
ATOM 712 O O . ARG A 1 88 ? 18.129 -3.278 -2.781 1.00 38.41 88 ARG A O 1
#

Radius of gyration: 20.4 Å; Cα contacts (8 Å, |Δi|>4): 92; chains: 1; bounding box: 47×21×54 Å

Mean predicted aligned error: 7.89 Å

Secondary structure (DSSP, 8-state):
-HHHHTT-PPEEEEEEEEEEEEESSHHHHHHHHHHHTT--SHHHHHHHHHHHHHH-EEETTEEEEEEEEEEEEEE---S---------

Solvent-accessible surface area (backbone atoms only — not comparable to full-atom values): 5571 Å² total; per-residue (Å²): 108,75,52,57,78,70,74,51,68,71,49,76,47,78,47,77,48,76,49,66,54,74,29,71,40,70,64,56,47,50,54,54,48,35,64,75,67,64,57,84,49,73,68,57,47,49,54,50,52,57,48,46,73,71,60,48,42,82,52,95,84,22,31,31,38,80,44,74,45,83,44,75,52,73,48,68,89,81,89,68,93,77,78,86,81,79,85,128

Foldseek 3Di:
DVCVVVVWAKDKDKDKDKDKDWDLELVRVLVVVCVVVVDDDPVSSVVVSVVCVPQWDDDPNTTIHIDMDIDMDIDTDPPDDDDDDPDD

pLDDT: mean 89.18, std 14.47, range [38.41, 98.31]

Nearest PDB structures (foldseek):
  2p35-assembly1_B  TM=6.120E-01  e=6.851E-01  Agrobacterium fabrum str. C58
  7ebx-assembly1_A  TM=5.382E-01  e=9.475E-01  Bombyx mori
  7ec0-assembly2_P  TM=5.427E-01  e=1.079E+00  Bombyx mori
  3kk7-assembly2_B  TM=2.866E-01  e=5.825E+00  Bacteroides thetaiotaomicron VPI-5482

Sequence (88 aa):
NVLYSMGIYPSVRTFRLRHSQRFADFEEAMAHFRSQYAITTLEQEAIVREHLGRVLVEENGGFSLPASSIRAKIWWDNGSEEDGLVER